Protein AF-A0A4R2HDS6-F1 (afdb_monomer_lite)

Secondary structure (DSSP, 8-state):
----TT---EEEEEEEETTEEEEEEEESSS--TTS-SEEEEESSHHHHHHHHHHHHHHHHHHHHHHHHHHT-

Sequence (72 aa):
MNELGIEVHLHARVFRTADEWYADVDDELDPQPDNPFWCGSYASQRAAIDAACARIAALHLAHATQLEEQAS

Structure (mmCIF, N/CA/C/O backbone):
data_AF-A0A4R2HDS6-F1
#
_entry.id   AF-A0A4R2HDS6-F1
#
loop_
_atom_site.group_PDB
_atom_site.id
_atom_site.type_symbol
_atom_site.label_atom_id
_atom_site.label_alt_id
_atom_site.label_comp_id
_atom_site.label_asym_id
_atom_site.label_entity_id
_atom_site.label_seq_id
_atom_site.pdbx_PDB_ins_code
_atom_site.Cartn_x
_atom_site.Cartn_y
_atom_site.Cartn_z
_atom_site.occupancy
_atom_site.B_iso_or_equiv
_atom_site.auth_seq_id
_atom_site.auth_comp_id
_atom_site.auth_asym_id
_atom_site.auth_atom_id
_atom_site.pdbx_PDB_model_num
ATOM 1 N N . MET A 1 1 ? 1.565 5.235 31.314 1.00 39.22 1 MET A N 1
ATOM 2 C CA . MET A 1 1 ? 0.119 5.039 31.110 1.00 39.22 1 MET A CA 1
ATOM 3 C C . MET A 1 1 ? -0.073 5.060 29.605 1.00 39.22 1 MET A C 1
ATOM 5 O O . MET A 1 1 ? -0.126 6.139 29.041 1.00 39.22 1 MET A O 1
ATOM 9 N N . ASN A 1 2 ? -0.009 3.891 28.958 1.00 46.56 2 ASN A N 1
ATOM 10 C CA . ASN A 1 2 ? -0.463 3.740 27.573 1.00 46.56 2 ASN A CA 1
ATOM 11 C C . ASN A 1 2 ? -1.979 3.631 27.678 1.00 46.56 2 ASN A C 1
ATOM 13 O O . ASN A 1 2 ? -2.512 2.560 27.971 1.00 46.56 2 ASN A O 1
ATOM 17 N N . GLU A 1 3 ? -2.646 4.777 27.653 1.00 47.25 3 GLU A N 1
ATOM 18 C CA . GLU A 1 3 ? -4.092 4.826 27.776 1.00 47.25 3 GLU A CA 1
ATOM 19 C C . GLU A 1 3 ? -4.679 4.360 26.451 1.00 47.25 3 GLU A C 1
ATOM 21 O O . GLU A 1 3 ? -4.619 5.078 25.461 1.00 47.25 3 GLU A O 1
ATOM 26 N N . LEU A 1 4 ? -5.246 3.149 26.501 1.00 50.66 4 LEU A N 1
ATOM 27 C CA . LEU A 1 4 ? -5.939 2.430 25.436 1.00 50.66 4 LEU A CA 1
ATOM 28 C C . LEU A 1 4 ? -4.972 1.696 24.488 1.00 50.66 4 LEU A C 1
ATOM 30 O O . LEU A 1 4 ? -4.321 2.311 23.657 1.00 50.66 4 LEU A O 1
ATOM 34 N N . GLY A 1 5 ? -4.883 0.362 24.596 1.00 50.75 5 GLY A N 1
ATOM 35 C CA . GLY A 1 5 ? -4.154 -0.532 23.673 1.00 50.75 5 GLY A CA 1
ATOM 36 C C . GLY A 1 5 ? -4.786 -0.590 22.276 1.00 50.75 5 GLY A C 1
ATOM 37 O O . GLY A 1 5 ? -5.197 -1.646 21.815 1.00 50.75 5 GLY A O 1
ATOM 38 N N . ILE A 1 6 ? -4.937 0.585 21.681 1.00 57.34 6 ILE A N 1
ATOM 39 C CA . ILE A 1 6 ? -5.728 0.936 20.507 1.00 57.34 6 ILE A CA 1
ATOM 40 C C . ILE A 1 6 ? -4.813 1.634 19.474 1.00 57.34 6 ILE A C 1
ATOM 42 O O . ILE A 1 6 ? -5.223 1.999 18.380 1.00 57.34 6 ILE A O 1
ATOM 46 N N . GLU A 1 7 ? -3.541 1.848 19.791 1.00 68.31 7 GLU A N 1
ATOM 47 C CA . GLU A 1 7 ? -2.603 2.425 18.838 1.00 68.31 7 GLU A CA 1
ATOM 48 C C . GLU A 1 7 ? -2.154 1.328 17.861 1.00 68.31 7 GLU A C 1
ATOM 50 O O . GLU A 1 7 ? -1.577 0.319 18.264 1.00 68.31 7 GLU A O 1
ATOM 55 N N . VAL A 1 8 ? -2.485 1.483 16.574 1.00 74.94 8 VAL A N 1
ATOM 56 C CA . VAL A 1 8 ? -1.979 0.586 15.529 1.00 74.94 8 VAL A CA 1
ATOM 57 C C . VAL A 1 8 ? -0.568 1.035 15.194 1.00 74.94 8 VAL A C 1
ATOM 59 O O . VAL A 1 8 ? -0.366 2.120 14.651 1.00 74.94 8 VAL A O 1
ATOM 62 N N . HIS A 1 9 ? 0.411 0.198 15.509 1.00 87.38 9 HIS A N 1
ATOM 63 C CA . HIS A 1 9 ? 1.811 0.483 15.231 1.00 87.38 9 HIS A CA 1
ATOM 64 C C . HIS A 1 9 ? 2.162 -0.056 13.845 1.00 87.38 9 HIS A C 1
ATOM 66 O O . HIS A 1 9 ? 2.542 -1.209 13.693 1.00 87.38 9 HIS A O 1
ATOM 72 N N . LEU A 1 10 ? 1.963 0.759 12.807 1.00 91.44 10 LEU A N 1
ATOM 73 C CA . LEU A 1 10 ? 2.239 0.362 11.425 1.00 91.44 10 LEU A CA 1
ATOM 74 C C . LEU A 1 10 ? 3.665 0.726 11.019 1.00 91.44 10 LEU A C 1
ATOM 76 O O . LEU A 1 10 ? 4.058 1.892 11.076 1.00 91.44 10 LEU A O 1
ATOM 80 N N . HIS A 1 11 ? 4.395 -0.248 10.488 1.00 93.44 11 HIS A N 1
ATOM 81 C CA . HIS A 1 11 ? 5.723 -0.056 9.922 1.00 93.44 11 HIS A CA 1
ATOM 82 C C . HIS A 1 11 ? 5.730 -0.425 8.438 1.00 93.44 11 HIS A C 1
ATOM 84 O O . HIS A 1 11 ? 5.272 -1.496 8.046 1.00 93.44 11 HIS A O 1
ATOM 90 N N . ALA A 1 12 ? 6.261 0.470 7.600 1.00 95.38 12 ALA A N 1
ATOM 91 C CA . ALA A 1 12 ? 6.453 0.211 6.178 1.00 95.38 12 ALA A CA 1
ATOM 92 C C . ALA A 1 12 ? 7.911 -0.114 5.867 1.00 95.38 12 ALA A C 1
ATOM 94 O O . ALA A 1 12 ? 8.811 0.635 6.254 1.00 95.38 12 ALA A O 1
ATOM 95 N N . ARG A 1 13 ? 8.145 -1.156 5.065 1.00 95.56 13 ARG A N 1
ATOM 96 C CA . ARG A 1 13 ? 9.464 -1.429 4.484 1.00 95.56 13 ARG A CA 1
ATOM 97 C C . ARG A 1 13 ? 9.408 -1.171 2.991 1.00 95.56 13 ARG A C 1
ATOM 99 O O . ARG A 1 13 ? 8.509 -1.643 2.304 1.00 95.56 13 ARG A O 1
ATOM 106 N N . VAL A 1 14 ? 10.395 -0.436 2.484 1.00 96.94 14 VAL A N 1
ATOM 107 C CA . VAL A 1 14 ? 10.585 -0.214 1.048 1.00 96.94 14 VAL A CA 1
ATOM 108 C C . VAL A 1 14 ? 11.979 -0.678 0.670 1.00 96.94 14 VAL A C 1
ATOM 110 O O . VAL A 1 14 ? 12.975 -0.159 1.173 1.00 96.94 14 VAL A O 1
ATOM 113 N N . PHE A 1 15 ? 12.057 -1.650 -0.228 1.00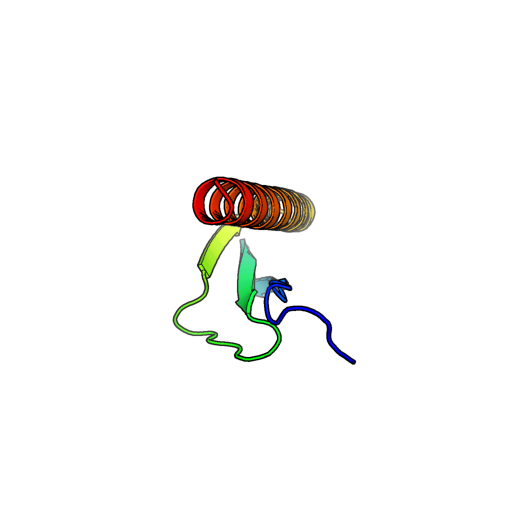 95.62 15 PHE A N 1
ATOM 114 C CA . PHE A 1 15 ? 13.317 -2.255 -0.642 1.00 95.62 15 PHE A CA 1
ATOM 115 C C . PHE A 1 15 ? 13.299 -2.570 -2.136 1.00 95.62 15 PHE A C 1
ATOM 117 O O . PHE A 1 15 ? 12.249 -2.632 -2.768 1.00 95.62 15 PHE A O 1
ATOM 124 N N . ARG A 1 16 ? 14.483 -2.734 -2.725 1.00 96.50 16 ARG A N 1
ATOM 125 C CA . ARG A 1 16 ? 14.632 -3.103 -4.134 1.00 96.50 16 ARG A CA 1
ATOM 126 C C . ARG A 1 16 ? 15.219 -4.501 -4.222 1.00 96.50 16 ARG A C 1
ATOM 128 O O . ARG A 1 16 ? 16.265 -4.755 -3.625 1.00 96.50 16 ARG A O 1
ATOM 135 N N . THR A 1 17 ? 14.595 -5.372 -5.006 1.00 93.19 17 THR A N 1
ATOM 136 C CA . THR A 1 17 ? 15.197 -6.643 -5.426 1.00 93.19 17 THR A CA 1
ATOM 137 C C . THR A 1 17 ? 15.179 -6.714 -6.949 1.00 93.19 17 THR A C 1
ATOM 139 O O . THR A 1 17 ? 14.203 -6.332 -7.592 1.00 93.19 17 THR A O 1
ATOM 142 N N . ALA A 1 18 ? 16.306 -7.128 -7.538 1.00 89.38 18 ALA A N 1
ATOM 143 C CA . ALA A 1 18 ? 16.539 -7.048 -8.980 1.00 89.38 18 ALA A CA 1
ATOM 144 C C . ALA A 1 18 ? 16.183 -5.651 -9.548 1.00 89.38 18 ALA A C 1
ATOM 146 O O . ALA A 1 18 ? 16.815 -4.649 -9.192 1.00 89.38 18 ALA A O 1
ATOM 147 N N . ASP A 1 19 ? 15.151 -5.573 -10.388 1.00 91.88 19 ASP A N 1
ATOM 148 C CA . ASP A 1 19 ? 14.738 -4.360 -11.098 1.00 91.88 19 ASP A CA 1
ATOM 149 C C . ASP A 1 19 ? 13.388 -3.793 -10.645 1.00 91.88 19 ASP A C 1
ATOM 151 O O . ASP A 1 19 ? 12.877 -2.858 -11.259 1.00 91.88 19 ASP A O 1
ATOM 155 N N . GLU A 1 20 ? 12.845 -4.289 -9.533 1.00 95.88 20 GLU A N 1
ATOM 156 C CA . GLU A 1 20 ? 11.569 -3.832 -8.984 1.00 95.88 20 GLU A CA 1
ATOM 157 C C . GLU A 1 20 ? 11.718 -3.268 -7.570 1.00 95.88 20 GLU A C 1
ATOM 159 O O . GLU A 1 20 ? 12.548 -3.703 -6.765 1.00 95.88 20 GLU A O 1
ATOM 164 N N . TRP A 1 21 ? 10.888 -2.271 -7.268 1.00 98.06 21 TRP A N 1
ATOM 165 C CA . TRP A 1 21 ? 10.727 -1.737 -5.923 1.00 98.06 21 TRP A CA 1
ATOM 166 C C . TRP A 1 21 ? 9.554 -2.414 -5.245 1.00 98.06 21 TRP A C 1
ATOM 168 O O . TRP A 1 21 ? 8.459 -2.442 -5.790 1.00 98.06 21 TRP A O 1
ATOM 178 N N . TYR A 1 22 ? 9.770 -2.903 -4.039 1.00 97.19 22 TYR A N 1
ATOM 179 C CA . TYR A 1 22 ? 8.754 -3.539 -3.225 1.00 97.19 22 TYR A CA 1
ATOM 180 C C . TYR A 1 22 ? 8.440 -2.650 -2.034 1.00 97.19 22 TYR A C 1
ATOM 182 O O . TYR A 1 22 ? 9.327 -1.985 -1.490 1.00 97.19 22 TYR A O 1
ATOM 190 N N . ALA A 1 23 ? 7.171 -2.641 -1.653 1.00 97.56 23 ALA A N 1
ATOM 191 C CA . ALA A 1 23 ? 6.720 -2.068 -0.402 1.00 97.56 23 ALA A CA 1
ATOM 192 C C . ALA A 1 23 ? 5.831 -3.067 0.324 1.00 97.56 23 ALA A C 1
ATOM 194 O O . ALA A 1 23 ? 4.988 -3.711 -0.302 1.00 97.56 23 ALA A O 1
ATOM 195 N N . ASP A 1 24 ? 5.995 -3.150 1.634 1.00 96.88 24 ASP A N 1
ATOM 196 C CA . ASP A 1 24 ? 5.059 -3.820 2.523 1.00 96.88 24 ASP A CA 1
ATOM 197 C C . ASP A 1 24 ? 4.752 -2.952 3.744 1.00 96.88 24 ASP A C 1
ATOM 199 O O . ASP A 1 24 ? 5.463 -1.986 4.032 1.00 96.88 24 ASP A O 1
ATOM 203 N N . VAL A 1 25 ? 3.626 -3.249 4.392 1.00 96.00 25 VAL A N 1
ATOM 204 C CA . VAL A 1 25 ? 3.183 -2.636 5.646 1.00 96.00 25 VAL A CA 1
ATOM 205 C C . VAL A 1 25 ? 2.805 -3.751 6.606 1.00 96.00 25 VAL A C 1
ATOM 207 O O . VAL A 1 25 ? 2.052 -4.654 6.235 1.00 96.00 25 VAL A O 1
ATOM 210 N N . ASP A 1 26 ? 3.304 -3.655 7.828 1.00 93.75 26 ASP A N 1
ATOM 211 C CA . ASP A 1 26 ? 3.178 -4.679 8.856 1.00 93.75 26 ASP A CA 1
ATOM 212 C C . ASP A 1 26 ? 3.066 -4.057 10.255 1.00 93.75 26 ASP A C 1
ATOM 214 O O . ASP A 1 26 ? 3.187 -2.835 10.400 1.00 93.75 26 ASP A O 1
ATOM 218 N N . ASP A 1 27 ? 2.832 -4.883 11.271 1.00 90.44 27 ASP A N 1
ATOM 219 C CA . ASP A 1 27 ? 2.887 -4.463 12.671 1.00 90.44 27 ASP A CA 1
ATOM 220 C C . ASP A 1 27 ? 4.349 -4.215 13.087 1.00 90.44 27 ASP A C 1
ATOM 222 O O . ASP A 1 27 ? 5.236 -5.041 12.872 1.00 90.44 27 ASP A O 1
ATOM 226 N N . GLU A 1 28 ? 4.629 -3.050 13.664 1.00 89.06 28 GLU A N 1
ATOM 227 C CA . GLU A 1 28 ? 5.951 -2.698 14.183 1.00 89.06 28 GLU A CA 1
ATOM 228 C C . GLU A 1 28 ? 6.316 -3.521 15.427 1.00 89.06 28 GLU A C 1
ATOM 230 O O . GLU A 1 28 ? 7.487 -3.846 15.637 1.00 89.06 28 GLU A O 1
ATOM 235 N N . LEU A 1 29 ? 5.324 -3.848 16.258 1.00 89.56 29 LEU A N 1
ATOM 236 C CA . LEU A 1 29 ? 5.495 -4.578 17.512 1.00 89.56 29 LEU A CA 1
ATOM 237 C C . LEU A 1 29 ? 5.494 -6.098 17.313 1.00 89.56 29 LEU A C 1
ATOM 239 O O . LEU A 1 29 ? 6.073 -6.807 18.139 1.00 89.56 29 LEU A O 1
ATOM 243 N N . ASP A 1 30 ? 4.898 -6.589 16.225 1.00 88.25 30 ASP A N 1
ATOM 244 C CA . ASP A 1 30 ? 4.947 -7.997 15.803 1.00 88.25 30 ASP A CA 1
ATOM 245 C C . ASP A 1 30 ? 5.203 -8.146 14.287 1.00 88.25 30 ASP A C 1
ATOM 247 O O . ASP A 1 30 ? 4.297 -8.517 13.541 1.00 88.25 30 ASP A O 1
ATOM 251 N N . PRO A 1 31 ? 6.428 -7.869 13.795 1.00 85.00 31 PRO A N 1
ATOM 252 C CA . PRO A 1 31 ? 6.720 -7.970 12.369 1.00 85.00 31 PRO A CA 1
ATOM 253 C C . PRO A 1 31 ? 6.626 -9.415 11.853 1.00 85.00 31 PRO A C 1
ATOM 255 O O . PRO A 1 31 ? 7.396 -10.291 12.257 1.00 85.00 31 PRO A O 1
ATOM 258 N N . GLN A 1 32 ? 5.755 -9.639 10.876 1.00 87.31 32 GLN A N 1
ATOM 259 C CA . GLN A 1 32 ? 5.507 -10.881 10.151 1.00 87.31 32 GLN A CA 1
ATOM 260 C C . GLN A 1 32 ? 5.919 -10.731 8.671 1.00 87.31 32 GLN A C 1
ATOM 262 O O . GLN A 1 32 ? 5.074 -10.606 7.781 1.00 87.31 32 GLN A O 1
ATOM 267 N N .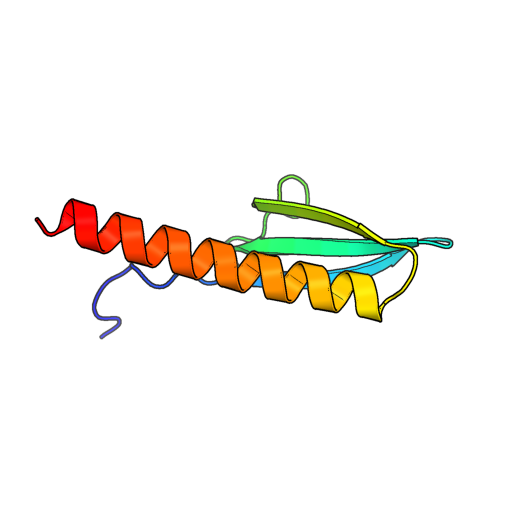 PRO A 1 33 ? 7.229 -10.804 8.347 1.00 80.25 33 PRO A N 1
ATOM 268 C CA . PRO A 1 33 ? 7.736 -10.563 6.994 1.00 80.25 33 PRO A CA 1
ATOM 269 C C . PRO A 1 33 ? 7.107 -11.430 5.899 1.00 80.25 33 PRO A C 1
ATOM 271 O O . PRO A 1 33 ? 7.018 -10.976 4.760 1.00 80.25 33 P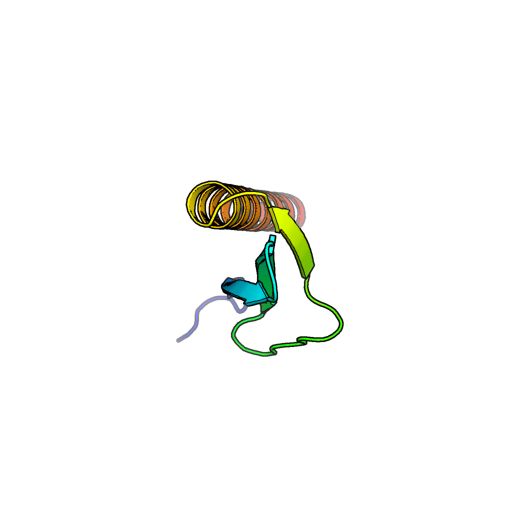RO A O 1
ATOM 274 N N . ASP A 1 34 ? 6.696 -12.652 6.236 1.00 90.19 34 ASP A N 1
ATOM 275 C CA . ASP A 1 34 ? 6.099 -13.607 5.299 1.00 90.19 34 ASP A CA 1
ATOM 276 C C . ASP A 1 34 ? 4.586 -13.393 5.102 1.00 90.19 34 ASP A C 1
ATOM 278 O O . ASP A 1 34 ? 4.006 -13.930 4.158 1.00 90.19 34 ASP A O 1
ATOM 282 N N . ASN A 1 35 ? 3.935 -12.620 5.979 1.00 91.25 35 ASN A N 1
ATOM 283 C CA . ASN A 1 35 ? 2.500 -12.343 5.938 1.00 91.25 35 ASN A CA 1
ATOM 284 C C . ASN A 1 35 ? 2.185 -10.903 6.396 1.00 91.25 35 ASN A C 1
ATOM 286 O O . ASN A 1 35 ? 1.498 -10.720 7.405 1.00 91.25 35 ASN A O 1
ATOM 290 N N . PRO A 1 36 ? 2.669 -9.882 5.664 1.00 93.44 36 PRO A N 1
ATOM 291 C CA . PRO A 1 36 ? 2.386 -8.494 5.998 1.00 93.44 36 PRO A CA 1
ATOM 292 C C . PRO A 1 36 ? 0.901 -8.179 5.778 1.00 93.44 36 PRO A C 1
ATOM 294 O O . PRO A 1 36 ? 0.241 -8.781 4.925 1.00 93.44 36 PRO A O 1
ATOM 297 N N . PHE A 1 37 ? 0.379 -7.159 6.461 1.00 93.31 37 PHE A N 1
ATOM 298 C CA . PHE A 1 37 ? -0.987 -6.669 6.226 1.00 93.31 37 PHE A CA 1
ATOM 299 C C . PHE A 1 37 ? -1.221 -6.238 4.778 1.00 93.31 37 PHE A C 1
ATOM 301 O O . PHE A 1 37 ? -2.346 -6.279 4.269 1.00 93.31 37 PHE A O 1
ATOM 308 N N . TRP A 1 38 ? -0.162 -5.784 4.114 1.00 96.06 38 TRP A N 1
ATOM 309 C CA . TRP A 1 38 ? -0.203 -5.409 2.716 1.00 96.06 38 TRP A CA 1
ATOM 310 C C . TRP A 1 38 ? 1.187 -5.456 2.082 1.00 96.06 38 TRP A C 1
ATOM 312 O O . TRP A 1 38 ? 2.172 -5.110 2.726 1.00 96.06 38 TRP A O 1
ATOM 322 N N . CYS A 1 39 ? 1.256 -5.802 0.795 1.00 96.38 39 CYS A N 1
ATOM 323 C CA . CYS A 1 39 ? 2.464 -5.676 -0.014 1.00 96.38 39 CYS A CA 1
ATOM 324 C C . CYS A 1 39 ? 2.153 -5.328 -1.481 1.00 96.38 39 CYS A C 1
ATOM 326 O O . CYS A 1 39 ? 1.025 -5.496 -1.957 1.00 96.38 39 CYS A O 1
ATOM 328 N N . GLY A 1 40 ? 3.161 -4.837 -2.205 1.00 96.38 40 GLY A N 1
ATOM 329 C CA . GLY A 1 40 ? 3.084 -4.543 -3.636 1.00 96.38 40 GLY A CA 1
ATOM 330 C C . GLY A 1 40 ? 4.455 -4.340 -4.287 1.00 96.38 40 GLY A C 1
ATOM 331 O O . GLY A 1 40 ? 5.444 -4.076 -3.601 1.00 96.38 40 GLY A O 1
ATOM 332 N N . SER A 1 41 ? 4.501 -4.445 -5.620 1.00 97.31 41 SER A N 1
ATOM 333 C CA . SER A 1 41 ? 5.676 -4.144 -6.448 1.00 97.31 41 SER A CA 1
ATOM 334 C C . SER A 1 41 ? 5.429 -2.945 -7.372 1.00 97.31 41 SER A C 1
ATOM 336 O O . SER A 1 41 ? 4.306 -2.672 -7.802 1.00 97.31 41 SER A O 1
ATOM 338 N N . TYR A 1 42 ? 6.494 -2.195 -7.648 1.00 97.62 42 TYR A N 1
ATOM 339 C CA . TYR A 1 42 ? 6.452 -0.879 -8.271 1.00 97.62 42 TYR A CA 1
ATOM 340 C C . TYR A 1 42 ? 7.658 -0.637 -9.173 1.00 97.62 42 TYR A C 1
ATOM 342 O O . TYR A 1 42 ? 8.788 -1.025 -8.879 1.00 97.62 42 TYR A O 1
ATOM 350 N N . ALA A 1 43 ? 7.430 0.132 -10.238 1.00 96.19 43 ALA A N 1
ATOM 351 C CA . ALA A 1 43 ? 8.475 0.516 -11.184 1.00 96.19 43 ALA A CA 1
ATOM 352 C C . ALA A 1 43 ? 9.486 1.540 -10.621 1.00 96.19 43 ALA A C 1
ATOM 354 O O . ALA A 1 43 ? 10.530 1.773 -11.225 1.00 96.19 43 ALA A O 1
ATOM 355 N N . SER A 1 44 ? 9.194 2.200 -9.493 1.00 97.50 44 SER A N 1
ATOM 356 C CA . SER A 1 44 ? 10.096 3.196 -8.899 1.00 97.50 44 SER A CA 1
ATOM 357 C C . SER A 1 44 ? 9.985 3.259 -7.378 1.00 97.50 44 SER A C 1
ATOM 359 O O . SER A 1 44 ? 8.921 2.998 -6.817 1.00 97.50 44 SER A O 1
ATOM 361 N N . GLN A 1 45 ? 11.067 3.699 -6.725 1.00 97.81 45 GLN A N 1
ATOM 362 C CA . GLN A 1 45 ? 11.109 3.910 -5.275 1.00 97.81 45 GLN A CA 1
ATOM 363 C C . GLN A 1 45 ? 10.017 4.871 -4.813 1.00 97.81 45 GLN A C 1
ATOM 365 O O . GLN A 1 45 ? 9.364 4.635 -3.806 1.00 97.81 45 GLN A O 1
ATOM 370 N N . ARG A 1 46 ? 9.812 5.955 -5.570 1.00 98.25 46 ARG A N 1
ATOM 371 C CA . ARG A 1 46 ? 8.794 6.959 -5.264 1.00 98.25 46 ARG A CA 1
ATOM 372 C C . ARG A 1 46 ? 7.401 6.342 -5.269 1.00 98.25 46 ARG A C 1
ATOM 374 O O . ARG A 1 46 ? 6.683 6.512 -4.299 1.00 98.25 46 ARG A O 1
ATOM 381 N N . ALA A 1 47 ? 7.063 5.576 -6.305 1.00 98.25 47 ALA A N 1
ATOM 382 C CA . ALA A 1 47 ? 5.767 4.907 -6.381 1.00 98.25 47 ALA A CA 1
ATOM 383 C C . ALA A 1 47 ? 5.555 3.915 -5.222 1.00 98.25 47 ALA A C 1
ATOM 385 O O . ALA A 1 47 ? 4.457 3.851 -4.679 1.00 98.25 47 ALA A O 1
ATOM 386 N N . ALA A 1 48 ? 6.604 3.192 -4.813 1.00 98.38 48 ALA A N 1
ATOM 387 C CA . ALA A 1 48 ? 6.547 2.292 -3.662 1.00 98.38 48 ALA A CA 1
ATOM 388 C C . ALA A 1 48 ? 6.303 3.043 -2.341 1.00 98.38 48 ALA A C 1
ATOM 390 O O . ALA A 1 48 ? 5.439 2.649 -1.561 1.00 98.38 48 ALA A O 1
ATOM 391 N N . ILE A 1 49 ? 7.015 4.154 -2.115 1.00 98.25 49 ILE A N 1
ATOM 392 C CA . ILE A 1 49 ? 6.830 5.014 -0.936 1.00 98.25 49 ILE A CA 1
ATOM 393 C C . ILE A 1 49 ? 5.426 5.626 -0.925 1.00 98.25 49 ILE A C 1
ATOM 395 O O . ILE A 1 49 ? 4.732 5.532 0.084 1.00 98.25 49 ILE A O 1
ATOM 399 N N . ASP A 1 50 ? 4.985 6.209 -2.042 1.00 98.50 50 ASP A N 1
ATOM 400 C CA . ASP A 1 50 ? 3.670 6.848 -2.150 1.00 98.50 50 ASP A CA 1
ATOM 401 C C . ASP A 1 50 ? 2.548 5.836 -1.859 1.00 98.50 50 ASP A C 1
ATOM 403 O O . ASP A 1 50 ? 1.605 6.134 -1.121 1.00 98.50 50 ASP A O 1
ATOM 407 N N . ALA A 1 51 ? 2.674 4.611 -2.380 1.00 98.31 51 ALA A N 1
ATOM 408 C CA . ALA A 1 51 ? 1.721 3.539 -2.121 1.00 98.31 51 ALA A CA 1
ATOM 409 C C . ALA A 1 51 ? 1.730 3.072 -0.655 1.00 98.31 51 ALA A C 1
ATOM 411 O O . ALA A 1 51 ? 0.657 2.880 -0.080 1.00 98.31 51 ALA A O 1
ATOM 412 N N . ALA A 1 52 ? 2.908 2.938 -0.035 1.00 97.75 52 ALA A N 1
ATOM 413 C CA . ALA A 1 52 ? 3.028 2.587 1.379 1.00 97.75 52 ALA A CA 1
ATOM 414 C C . ALA A 1 52 ? 2.381 3.650 2.282 1.00 97.75 52 ALA A C 1
ATOM 416 O O . ALA A 1 52 ? 1.589 3.317 3.164 1.00 97.75 52 ALA A O 1
ATOM 417 N N . CYS A 1 53 ? 2.636 4.937 2.018 1.00 97.44 53 CYS A N 1
ATOM 418 C CA . CYS A 1 53 ? 2.011 6.038 2.751 1.00 97.44 53 CYS A CA 1
ATOM 419 C C . CYS A 1 53 ? 0.484 6.038 2.598 1.00 97.44 53 CYS A C 1
ATOM 421 O O . CYS A 1 53 ? -0.233 6.158 3.593 1.00 97.44 53 CYS A O 1
ATOM 423 N N . ALA A 1 54 ? -0.026 5.863 1.373 1.00 97.62 54 ALA A N 1
ATOM 424 C CA . ALA A 1 54 ? -1.464 5.773 1.128 1.00 97.62 54 ALA A CA 1
ATOM 425 C C . ALA A 1 54 ? -2.098 4.588 1.874 1.00 97.62 54 ALA A C 1
ATOM 427 O O . ALA A 1 54 ? -3.190 4.714 2.432 1.00 97.62 54 ALA A O 1
ATOM 428 N N . ARG A 1 55 ? -1.402 3.446 1.927 1.00 96.88 55 ARG A N 1
ATOM 429 C CA . ARG A 1 55 ? -1.867 2.260 2.649 1.00 96.88 55 ARG A CA 1
ATOM 430 C C . ARG A 1 55 ? -1.901 2.482 4.161 1.00 96.88 55 ARG A C 1
ATOM 432 O O . ARG A 1 55 ? -2.916 2.157 4.770 1.00 96.88 55 ARG A O 1
ATOM 439 N N . ILE A 1 56 ? -0.853 3.060 4.750 1.00 95.06 56 ILE A N 1
ATOM 440 C CA . ILE A 1 56 ? -0.819 3.406 6.182 1.00 95.06 56 ILE A CA 1
ATOM 441 C C . ILE A 1 56 ? -1.979 4.341 6.538 1.00 95.06 56 ILE A C 1
ATOM 443 O O . ILE A 1 56 ? -2.688 4.101 7.512 1.00 95.06 56 ILE A O 1
ATOM 447 N N . ALA A 1 57 ? -2.216 5.381 5.733 1.00 94.75 57 ALA A N 1
ATOM 448 C CA . ALA A 1 57 ? -3.324 6.306 5.962 1.00 94.75 57 ALA A CA 1
ATOM 449 C C . ALA A 1 57 ? -4.689 5.596 5.925 1.00 94.75 57 ALA A C 1
ATOM 451 O O . ALA A 1 57 ? -5.535 5.841 6.783 1.00 94.75 57 ALA A O 1
ATOM 452 N N . ALA A 1 58 ? -4.892 4.687 4.966 1.00 94.56 58 ALA A N 1
ATOM 453 C CA . ALA A 1 58 ? -6.124 3.909 4.863 1.00 94.56 58 ALA A CA 1
ATOM 454 C C . ALA A 1 58 ? -6.329 2.959 6.057 1.00 94.56 58 ALA A C 1
ATOM 456 O O . ALA A 1 58 ? -7.453 2.832 6.538 1.00 94.56 58 ALA A O 1
ATOM 457 N N . LEU A 1 59 ? -5.264 2.318 6.549 1.00 92.06 59 LEU A N 1
ATOM 458 C CA . LEU A 1 59 ? -5.325 1.427 7.713 1.00 92.06 59 LEU A CA 1
ATOM 459 C C . LEU A 1 59 ? -5.649 2.197 8.998 1.00 92.06 59 LEU A C 1
ATOM 461 O O . LEU A 1 59 ? -6.538 1.783 9.737 1.00 92.06 59 LEU A O 1
ATOM 465 N N . HIS A 1 60 ? -5.009 3.348 9.228 1.00 91.25 60 HIS A N 1
ATOM 466 C CA . HIS A 1 60 ? -5.349 4.213 10.361 1.00 91.25 60 HIS A CA 1
ATOM 467 C C . HIS A 1 60 ? -6.795 4.712 10.300 1.00 91.25 60 HIS A C 1
ATOM 469 O O . HIS A 1 60 ? -7.478 4.713 11.321 1.00 91.25 60 HIS A O 1
ATOM 475 N N . LEU A 1 61 ? -7.278 5.108 9.116 1.00 91.00 61 LEU A N 1
ATOM 476 C CA . LEU A 1 61 ? -8.665 5.541 8.948 1.00 91.00 61 LEU A CA 1
ATOM 477 C C . LEU A 1 61 ? -9.646 4.405 9.259 1.00 91.00 61 LEU A C 1
ATOM 479 O O . LEU A 1 61 ? -10.579 4.606 10.028 1.00 91.00 61 LEU A O 1
ATOM 483 N N . ALA A 1 62 ? -9.415 3.213 8.702 1.00 89.62 62 ALA A N 1
ATOM 484 C CA . ALA A 1 62 ? -10.257 2.048 8.958 1.00 89.62 62 ALA A CA 1
ATOM 485 C C 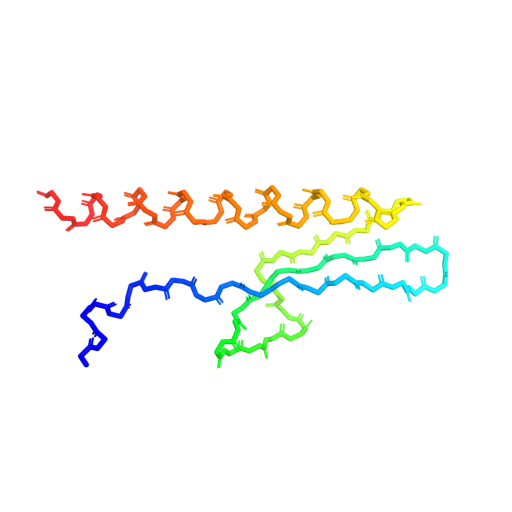. ALA A 1 62 ? -10.280 1.679 10.448 1.00 89.62 62 ALA A C 1
ATOM 487 O O . ALA A 1 62 ? -11.343 1.382 10.989 1.00 89.62 62 ALA A O 1
ATOM 488 N N . HIS A 1 63 ? -9.126 1.751 11.113 1.00 87.62 63 HIS A N 1
ATOM 489 C CA . HIS A 1 63 ? -9.029 1.505 12.544 1.00 87.62 63 HIS A CA 1
ATOM 490 C C . HIS A 1 63 ? -9.813 2.542 13.359 1.00 87.62 63 HIS A C 1
ATOM 492 O O . HIS A 1 63 ? -10.605 2.173 14.219 1.00 87.62 63 HIS A O 1
ATOM 498 N N . ALA A 1 64 ? -9.664 3.834 13.051 1.00 86.94 64 ALA A N 1
ATOM 499 C CA . ALA A 1 64 ? -10.421 4.894 13.714 1.00 86.94 64 ALA A CA 1
ATOM 500 C C . ALA A 1 64 ? -11.940 4.693 13.571 1.00 86.94 64 ALA A C 1
ATOM 502 O O . ALA A 1 64 ? -12.660 4.765 14.563 1.00 86.94 64 ALA A O 1
ATOM 503 N N . THR A 1 65 ? -12.417 4.359 12.367 1.00 88.38 65 THR A N 1
ATOM 504 C CA . THR A 1 65 ? -13.841 4.079 12.122 1.00 88.38 65 THR A CA 1
ATOM 505 C C . THR A 1 65 ? -14.347 2.887 12.938 1.00 88.38 65 THR A C 1
ATOM 507 O O . THR A 1 65 ? -15.417 2.969 13.534 1.00 88.38 65 THR A O 1
ATOM 510 N N . GLN A 1 66 ? -13.576 1.800 13.032 1.00 85.69 66 GLN A N 1
ATOM 511 C CA . GLN A 1 66 ? -13.964 0.629 13.829 1.00 85.69 66 GLN A CA 1
ATOM 512 C C . GLN A 1 66 ? -14.113 0.955 15.319 1.00 85.69 66 GLN A C 1
ATOM 514 O O . GLN A 1 66 ? -15.016 0.441 15.977 1.00 85.69 66 GLN A O 1
ATOM 519 N N . LEU A 1 67 ? -13.253 1.818 15.859 1.00 84.38 67 LEU A N 1
ATOM 520 C CA . LEU A 1 67 ? -13.339 2.232 17.260 1.00 84.38 67 LEU A CA 1
ATOM 521 C C . LEU A 1 67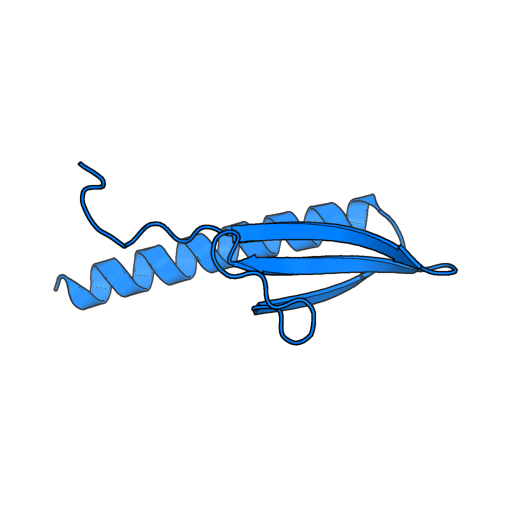 ? -14.567 3.092 17.541 1.00 84.38 67 LEU A C 1
ATOM 523 O O . LEU A 1 67 ? -15.197 2.929 18.583 1.00 84.38 67 LEU A O 1
ATOM 527 N N . GLU A 1 68 ? -14.911 3.994 16.622 1.00 84.25 68 GLU A N 1
ATOM 528 C CA . GLU A 1 68 ? -16.120 4.816 16.724 1.00 84.25 68 GLU A CA 1
ATOM 529 C C . GLU A 1 68 ? -17.386 3.947 16.728 1.00 84.25 68 GLU A C 1
ATOM 531 O O . GLU A 1 68 ? -18.286 4.171 17.540 1.00 84.25 68 GLU A O 1
ATOM 536 N N . GL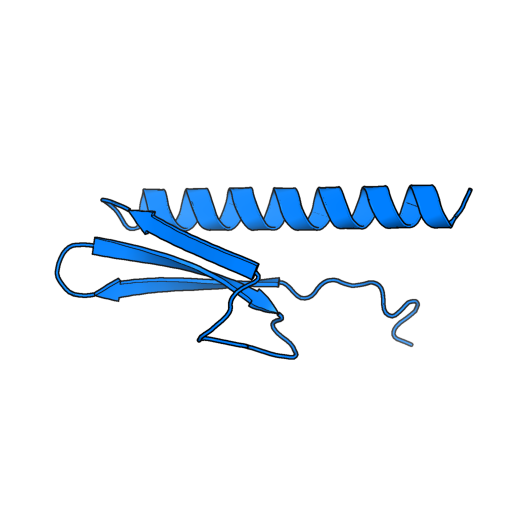U A 1 69 ? -17.434 2.919 15.873 1.00 83.94 69 GLU A N 1
ATOM 537 C CA . GLU A 1 69 ? -18.538 1.953 15.818 1.00 83.94 69 GLU A CA 1
ATOM 538 C C . GLU A 1 69 ? -18.651 1.115 17.098 1.00 83.94 69 GLU A C 1
ATOM 540 O O . GLU A 1 69 ? -19.757 0.854 17.560 1.00 83.94 69 GLU A O 1
ATOM 545 N N . GLN A 1 70 ? -17.527 0.708 17.693 1.00 77.25 70 GLN A N 1
ATOM 546 C CA . GLN A 1 70 ? -17.508 -0.066 18.941 1.00 77.25 70 GLN A CA 1
ATOM 547 C C . GLN A 1 70 ? -17.870 0.762 20.183 1.00 77.25 70 GLN A C 1
ATOM 549 O O . GLN A 1 70 ? -18.215 0.189 21.218 1.00 77.25 70 GLN A O 1
ATOM 554 N N . ALA A 1 71 ? -17.761 2.089 20.101 1.00 75.06 71 ALA A N 1
ATOM 555 C CA . ALA A 1 71 ? -18.068 3.012 21.190 1.00 75.06 71 ALA A CA 1
ATOM 556 C C . ALA A 1 71 ? -19.524 3.526 21.189 1.00 75.06 71 ALA A C 1
ATOM 558 O O . ALA A 1 71 ? -19.914 4.187 22.156 1.00 75.06 71 ALA A O 1
ATOM 559 N N . SER A 1 72 ? -20.307 3.248 20.134 1.00 66.19 72 SER A N 1
ATOM 560 C CA . SER A 1 72 ? -21.751 3.555 20.033 1.00 66.19 72 SER A CA 1
ATOM 561 C C . SER A 1 72 ? -22.634 2.406 20.508 1.00 66.19 72 SER A C 1
ATOM 563 O O . SER A 1 72 ? -23.702 2.709 21.087 1.00 66.19 72 SER A O 1
#

Radius of gyration: 14.3 Å; chains: 1; bounding box: 38×21×42 Å

Organism: NCBI:txid2512223

pLDDT: mean 88.03, std 13.81, range [39.22, 98.5]

Foldseek 3Di:
DPPDPLDQQKDKDWDDDDQKIKIFIAGPVDDDPPDTPDMDIDRDSVVRVVVNVVVVVVVVVVSVVVVVVVVD